Protein AF-A0A448ZZD0-F1 (afdb_monomer_lite)

Foldseek 3Di:
DPPPPLVVVLVVLVVLLVVLVVLLVVLVVLLVVLVVVCVVCVVPVDDVVSVVVSVVSNVVSVVSNVVSVVSNVVSVVSNVVSVVVVVVVVVD

Radius of gyration: 20.5 Å; chains: 1; bounding box: 50×20×58 Å

Structure (mmCIF, N/CA/C/O backbone):
data_AF-A0A448ZZD0-F1
#
_entry.id   AF-A0A448ZZD0-F1
#
loop_
_atom_site.group_PDB
_atom_site.id
_atom_site.type_symbol
_atom_site.label_atom_id
_atom_site.label_alt_id
_atom_site.label_comp_id
_atom_site.label_asym_id
_atom_site.label_entity_id
_atom_site.label_seq_id
_atom_site.pdbx_PDB_ins_code
_atom_site.Cartn_x
_atom_site.Cartn_y
_atom_site.Cartn_z
_atom_site.occupancy
_atom_site.B_iso_or_equiv
_atom_site.auth_seq_id
_atom_site.auth_comp_id
_atom_site.auth_asym_id
_atom_site.auth_atom_id
_atom_site.pdbx_PDB_model_num
ATOM 1 N N . MET A 1 1 ? 28.188 14.326 -21.568 1.00 43.81 1 MET A N 1
ATOM 2 C CA . MET A 1 1 ? 26.896 13.905 -20.973 1.00 43.81 1 MET A CA 1
ATOM 3 C C . MET A 1 1 ? 27.105 12.620 -20.176 1.00 43.81 1 MET A C 1
ATOM 5 O O . MET A 1 1 ? 27.574 11.639 -20.740 1.00 43.81 1 MET A O 1
ATOM 9 N N . LYS A 1 2 ? 26.850 12.633 -18.861 1.00 45.53 2 LYS A N 1
ATOM 10 C CA . LYS A 1 2 ? 27.068 11.482 -17.961 1.00 45.53 2 LYS A CA 1
ATOM 11 C C . LYS A 1 2 ? 26.130 10.341 -18.387 1.00 45.53 2 LYS A C 1
ATOM 13 O O . LYS A 1 2 ? 24.927 10.569 -18.483 1.00 45.53 2 LYS A O 1
ATOM 18 N N . LYS A 1 3 ? 26.652 9.140 -18.676 1.00 52.81 3 LYS A N 1
ATOM 19 C CA . LYS A 1 3 ? 25.818 7.969 -19.011 1.00 52.81 3 LYS A CA 1
ATOM 20 C C . LYS A 1 3 ? 24.876 7.695 -17.833 1.00 52.81 3 LYS A C 1
ATOM 22 O O . LYS A 1 3 ? 25.313 7.288 -16.761 1.00 52.81 3 LYS A O 1
ATOM 27 N N . LEU A 1 4 ? 23.591 7.977 -18.018 1.00 59.91 4 LEU A N 1
ATOM 28 C CA . LEU A 1 4 ? 22.548 7.675 -17.045 1.00 59.91 4 LEU A CA 1
ATOM 29 C C . LEU A 1 4 ? 22.417 6.150 -16.944 1.00 59.91 4 LEU A C 1
ATOM 31 O O . LEU A 1 4 ? 22.030 5.491 -17.908 1.00 59.91 4 LEU A O 1
ATOM 35 N N . ASN A 1 5 ? 22.742 5.586 -15.779 1.00 69.44 5 ASN A N 1
ATOM 36 C CA . ASN A 1 5 ? 22.562 4.160 -15.502 1.00 69.44 5 ASN A CA 1
ATOM 37 C C . ASN A 1 5 ? 21.069 3.845 -15.312 1.00 69.44 5 ASN A C 1
ATOM 39 O O . ASN A 1 5 ? 20.580 3.701 -14.192 1.00 69.44 5 ASN A O 1
ATOM 43 N N . LEU A 1 6 ? 20.340 3.741 -16.427 1.00 75.88 6 LEU A N 1
ATOM 44 C CA . LEU A 1 6 ? 18.904 3.440 -16.465 1.00 75.88 6 LEU A CA 1
ATOM 45 C C . LEU A 1 6 ? 18.569 2.127 -15.740 1.00 75.88 6 LEU A C 1
ATOM 47 O O . LEU A 1 6 ? 17.581 2.072 -15.017 1.00 75.88 6 LEU A O 1
ATOM 51 N N . LYS A 1 7 ? 19.439 1.112 -15.837 1.00 77.38 7 LYS A N 1
ATOM 52 C CA . LYS A 1 7 ? 19.256 -0.194 -15.177 1.00 77.38 7 LYS A CA 1
ATOM 53 C C . LYS A 1 7 ? 19.101 -0.080 -13.656 1.00 77.38 7 LYS A C 1
ATOM 55 O O . LYS A 1 7 ? 18.183 -0.659 -13.089 1.00 77.38 7 LYS A O 1
ATOM 60 N N . SER A 1 8 ? 19.956 0.711 -13.004 1.00 80.88 8 SER A N 1
ATOM 61 C CA . SER A 1 8 ? 19.906 0.904 -11.546 1.00 80.88 8 SER A CA 1
ATOM 62 C C . SER A 1 8 ? 18.627 1.628 -11.111 1.00 80.88 8 SER A C 1
ATOM 64 O O . SER A 1 8 ? 18.012 1.249 -10.118 1.00 80.88 8 SER A O 1
ATOM 66 N N . LYS A 1 9 ? 18.166 2.611 -11.896 1.00 83.88 9 LYS A N 1
ATOM 67 C CA . LYS A 1 9 ? 16.910 3.323 -11.621 1.00 83.88 9 LYS A CA 1
ATOM 68 C C . LYS A 1 9 ? 15.685 2.417 -11.753 1.00 83.88 9 LYS A C 1
ATOM 70 O O . LYS A 1 9 ? 14.790 2.511 -10.923 1.00 83.88 9 LYS A O 1
ATOM 75 N N . ILE A 1 10 ? 15.658 1.535 -12.752 1.00 88.69 10 ILE A N 1
ATOM 76 C CA . ILE A 1 10 ? 14.561 0.572 -12.939 1.00 88.69 10 ILE A CA 1
ATOM 77 C C . ILE A 1 10 ? 14.478 -0.382 -11.743 1.00 88.69 10 ILE A C 1
ATOM 79 O O . ILE A 1 10 ? 13.391 -0.602 -11.224 1.00 88.69 10 ILE A O 1
ATOM 83 N N . ILE A 1 11 ? 15.617 -0.886 -11.256 1.00 89.38 11 ILE A N 1
ATOM 84 C CA . ILE A 1 11 ? 15.666 -1.771 -10.081 1.00 89.38 11 ILE A CA 1
ATOM 85 C C . ILE A 1 11 ? 15.079 -1.085 -8.841 1.00 89.38 11 ILE A C 1
ATOM 87 O O . ILE A 1 11 ? 14.271 -1.691 -8.143 1.00 89.38 11 ILE A O 1
ATOM 91 N N . ILE A 1 12 ? 15.414 0.188 -8.597 1.00 91.75 12 ILE A N 1
ATOM 92 C CA . ILE A 1 12 ? 14.830 0.964 -7.488 1.00 91.75 12 ILE A CA 1
ATOM 93 C C . ILE A 1 12 ? 13.301 1.030 -7.615 1.00 91.75 12 ILE A C 1
ATOM 95 O O . ILE A 1 12 ? 12.597 0.813 -6.632 1.00 91.75 12 ILE A O 1
ATOM 99 N N . TRP A 1 13 ? 12.782 1.273 -8.821 1.00 93.25 13 TRP A N 1
ATOM 100 C CA . TRP A 1 13 ? 11.338 1.297 -9.065 1.00 93.25 13 TRP A CA 1
ATOM 101 C C . TRP A 1 13 ? 10.666 -0.062 -8.856 1.00 93.25 13 TRP A C 1
ATOM 103 O O . TRP A 1 13 ? 9.565 -0.098 -8.318 1.00 93.25 13 TRP A O 1
ATOM 113 N N . VAL A 1 14 ? 11.322 -1.173 -9.206 1.00 93.31 14 VAL A N 1
ATOM 114 C CA . VAL A 1 14 ? 10.811 -2.528 -8.925 1.00 93.31 14 VAL A CA 1
ATOM 115 C C . VAL A 1 14 ? 10.683 -2.763 -7.417 1.00 93.31 14 VAL A C 1
ATOM 117 O O . VAL A 1 14 ? 9.640 -3.230 -6.961 1.00 93.31 14 VAL A O 1
ATOM 120 N N . PHE A 1 15 ? 11.700 -2.394 -6.631 1.00 95.19 15 PHE A N 1
ATOM 121 C CA . PHE A 1 15 ? 11.631 -2.492 -5.169 1.00 95.19 15 PHE A CA 1
ATOM 122 C C . PHE A 1 15 ? 10.531 -1.605 -4.581 1.00 95.19 15 PHE A C 1
ATOM 124 O O . PHE A 1 15 ? 9.799 -2.045 -3.696 1.00 95.19 15 PHE A O 1
ATOM 131 N N . LEU A 1 16 ? 10.373 -0.383 -5.095 1.00 94.94 16 LEU A N 1
ATOM 132 C CA . LEU A 1 16 ? 9.313 0.528 -4.664 1.00 94.94 16 LEU A CA 1
ATOM 133 C C . LEU A 1 16 ? 7.915 -0.049 -4.947 1.00 94.94 16 LEU A C 1
ATOM 135 O O . LEU A 1 16 ? 7.012 0.088 -4.127 1.00 94.94 16 LEU A O 1
ATOM 139 N N . LEU A 1 17 ? 7.749 -0.730 -6.083 1.00 95.19 17 LEU A N 1
ATOM 140 C CA . LEU A 1 17 ? 6.499 -1.376 -6.487 1.00 95.19 17 LEU A CA 1
ATOM 141 C C . LEU A 1 17 ? 6.167 -2.566 -5.573 1.00 95.19 17 LEU A C 1
ATOM 143 O O . LEU A 1 17 ? 5.039 -2.679 -5.096 1.00 95.19 17 LEU A O 1
ATOM 147 N N . LEU A 1 18 ? 7.160 -3.403 -5.255 1.00 95.94 18 LEU A N 1
ATOM 148 C CA . LEU A 1 18 ? 7.011 -4.487 -4.275 1.00 95.94 18 LEU A CA 1
ATOM 149 C C . LEU A 1 18 ? 6.615 -3.958 -2.890 1.00 95.94 18 LEU A C 1
ATOM 151 O O . LEU A 1 18 ? 5.738 -4.524 -2.240 1.00 95.94 18 LEU A O 1
ATOM 155 N N . LEU A 1 19 ? 7.223 -2.854 -2.455 1.00 95.94 19 LEU A N 1
ATOM 156 C CA . LEU A 1 19 ? 6.919 -2.226 -1.171 1.00 95.94 19 LEU A CA 1
ATOM 157 C C . LEU A 1 19 ? 5.517 -1.588 -1.151 1.00 95.94 19 LEU A C 1
ATOM 159 O O . LEU A 1 19 ? 4.812 -1.668 -0.149 1.00 95.94 19 LEU A O 1
ATOM 163 N N . ALA A 1 20 ? 5.063 -1.010 -2.265 1.00 95.62 20 ALA A N 1
ATOM 164 C CA . ALA A 1 20 ? 3.697 -0.501 -2.393 1.00 95.62 20 ALA A CA 1
ATOM 165 C C . ALA A 1 20 ? 2.643 -1.624 -2.336 1.00 95.62 20 ALA A C 1
ATOM 167 O O . ALA A 1 20 ? 1.585 -1.453 -1.724 1.00 95.62 20 ALA A O 1
ATOM 168 N N . LEU A 1 21 ? 2.943 -2.790 -2.923 1.00 95.88 21 LEU A N 1
ATOM 169 C CA . LEU A 1 21 ? 2.088 -3.979 -2.845 1.00 95.88 21 LEU A CA 1
ATOM 170 C C . LEU A 1 21 ? 1.998 -4.536 -1.419 1.00 95.88 21 LEU A C 1
ATOM 172 O O . LEU A 1 21 ? 0.903 -4.867 -0.967 1.00 95.88 21 LEU A O 1
ATOM 176 N N . SER A 1 22 ? 3.111 -4.609 -0.684 1.00 96.12 22 SER A N 1
ATOM 177 C CA . SER A 1 22 ? 3.074 -5.061 0.712 1.00 96.12 22 SER A CA 1
ATOM 178 C C . SER A 1 22 ? 2.300 -4.087 1.608 1.00 96.12 22 SER A C 1
ATOM 180 O O . SER A 1 22 ? 1.487 -4.522 2.423 1.00 96.12 22 SER A O 1
ATOM 182 N N . LEU A 1 23 ? 2.461 -2.774 1.399 1.00 95.31 23 LEU A N 1
ATOM 183 C CA . LEU A 1 23 ? 1.676 -1.736 2.078 1.00 95.31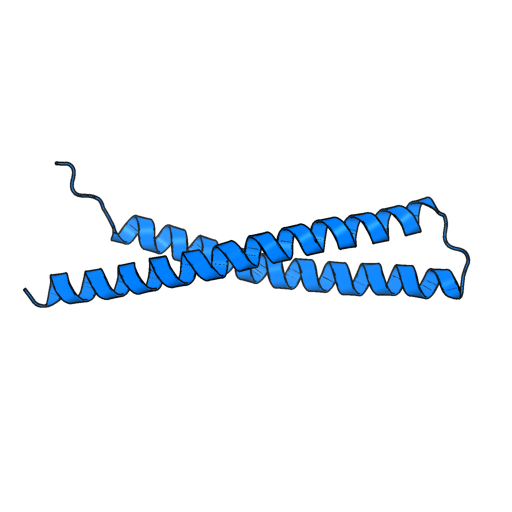 23 LEU A CA 1
ATOM 184 C C . LEU A 1 23 ? 0.169 -1.881 1.841 1.00 95.31 23 LEU A C 1
ATOM 186 O O . LEU A 1 23 ? -0.601 -1.718 2.787 1.00 95.31 23 LEU A O 1
ATOM 190 N N . LEU A 1 24 ? -0.260 -2.215 0.618 1.00 95.56 24 LEU A N 1
ATOM 191 C CA . LEU A 1 24 ? -1.676 -2.465 0.322 1.00 95.56 24 LEU A CA 1
ATOM 192 C C . LEU A 1 24 ? -2.247 -3.599 1.179 1.00 95.56 24 LEU A C 1
ATOM 194 O O . LEU A 1 24 ? -3.335 -3.456 1.739 1.00 95.56 24 LEU A O 1
ATOM 198 N N . ILE A 1 25 ? -1.506 -4.702 1.311 1.00 96.06 25 ILE A N 1
ATOM 199 C CA . ILE A 1 25 ? -1.923 -5.861 2.111 1.00 96.06 25 ILE A CA 1
ATOM 200 C C . ILE A 1 25 ? -2.043 -5.468 3.586 1.00 96.06 25 ILE A C 1
ATOM 202 O O . ILE A 1 25 ? -3.065 -5.734 4.217 1.00 96.06 25 ILE A O 1
ATOM 206 N N . VAL A 1 26 ? -1.032 -4.783 4.129 1.00 96.31 26 VAL A N 1
ATOM 207 C CA . VAL A 1 26 ? -1.035 -4.336 5.530 1.00 96.31 26 VAL A CA 1
ATOM 208 C C . VAL A 1 26 ? -2.202 -3.384 5.805 1.00 96.31 26 VAL A C 1
ATOM 210 O O . VAL A 1 26 ? -2.937 -3.585 6.771 1.00 96.31 26 VAL A O 1
ATOM 213 N N . CYS A 1 27 ? -2.437 -2.396 4.938 1.00 95.94 27 CYS A N 1
ATOM 214 C CA . CYS A 1 27 ? -3.556 -1.462 5.091 1.00 95.94 27 CYS A CA 1
ATOM 215 C C . CYS A 1 27 ? -4.913 -2.174 5.017 1.00 95.94 27 CYS A C 1
ATOM 217 O O . CYS A 1 27 ? -5.831 -1.825 5.757 1.00 95.94 27 CYS A O 1
ATOM 219 N N . SER A 1 28 ? -5.045 -3.196 4.167 1.00 95.06 28 SER A N 1
ATOM 220 C CA . SER A 1 28 ? -6.263 -4.008 4.085 1.00 95.06 28 SER A CA 1
ATOM 221 C C . SER A 1 28 ? -6.551 -4.745 5.399 1.00 95.06 28 SER A C 1
ATOM 223 O O . SER A 1 28 ? -7.684 -4.706 5.886 1.00 95.06 28 SER A O 1
ATOM 225 N N . ILE A 1 29 ? -5.524 -5.340 6.018 1.00 96.62 29 ILE A N 1
ATOM 226 C CA . ILE A 1 29 ? -5.644 -6.012 7.321 1.00 96.62 29 ILE A CA 1
ATOM 227 C C . ILE A 1 29 ? -6.056 -5.014 8.409 1.00 96.62 29 ILE A C 1
ATOM 229 O O . ILE A 1 29 ? -6.982 -5.293 9.172 1.00 96.62 29 ILE A O 1
ATOM 233 N N . ILE A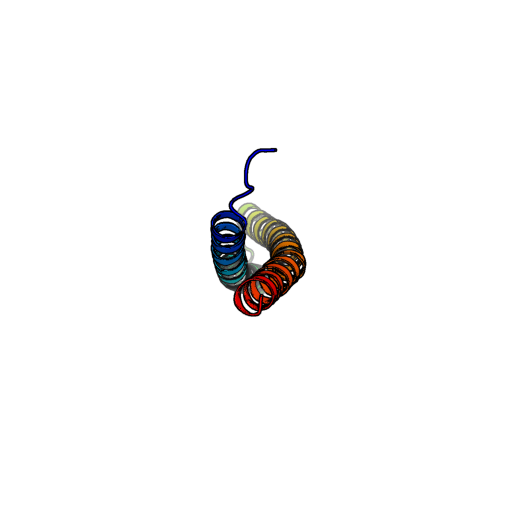 1 30 ? -5.413 -3.841 8.458 1.00 95.75 30 ILE A N 1
ATOM 234 C CA . ILE A 1 30 ? -5.742 -2.790 9.433 1.00 95.75 30 ILE A CA 1
ATOM 235 C C . ILE A 1 30 ? -7.207 -2.376 9.284 1.00 95.75 30 ILE A C 1
ATOM 237 O O . ILE A 1 30 ? -7.950 -2.427 10.258 1.00 95.75 30 ILE A O 1
ATOM 241 N N . ILE A 1 31 ? -7.662 -2.063 8.067 1.00 95.94 31 ILE A N 1
ATOM 242 C CA . ILE A 1 31 ? -9.057 -1.665 7.825 1.00 95.94 31 ILE A CA 1
ATOM 243 C C . ILE A 1 31 ? -10.030 -2.752 8.281 1.00 95.94 31 ILE A C 1
ATOM 245 O O . ILE A 1 31 ? -11.016 -2.433 8.945 1.00 95.94 31 ILE A O 1
ATOM 249 N N . SER A 1 32 ? -9.761 -4.020 7.964 1.00 95.81 32 SER A N 1
ATOM 250 C CA . SER A 1 32 ? -10.615 -5.136 8.384 1.00 95.81 32 SER A CA 1
ATOM 251 C C . SER A 1 32 ? -10.731 -5.217 9.911 1.00 95.81 32 SER A C 1
ATOM 253 O O . SER A 1 32 ? -11.834 -5.323 10.454 1.00 95.81 32 SER A O 1
ATOM 255 N N . ASN A 1 33 ? -9.605 -5.097 10.617 1.00 94.38 33 ASN A N 1
ATOM 256 C CA . ASN A 1 33 ? -9.568 -5.154 12.076 1.00 94.38 33 ASN A CA 1
ATOM 257 C C . ASN A 1 33 ? -10.260 -3.942 12.716 1.00 94.38 33 ASN A C 1
ATOM 259 O O . ASN A 1 33 ? -11.105 -4.100 13.599 1.00 94.38 33 ASN A O 1
ATOM 263 N N . SER A 1 34 ? -9.974 -2.728 12.247 1.00 93.50 34 SER A N 1
ATOM 264 C CA . SER A 1 34 ? -10.592 -1.511 12.776 1.00 93.50 34 SER A CA 1
ATOM 265 C C . SER A 1 34 ? -12.103 -1.478 12.483 1.00 93.50 34 SER A C 1
ATOM 267 O O . SER A 1 34 ? -12.888 -1.047 13.329 1.00 93.50 34 SER A O 1
ATOM 269 N N . GLN A 1 35 ? -12.555 -2.002 11.336 1.00 93.94 35 GLN A N 1
ATOM 270 C CA . GLN A 1 35 ? -13.984 -2.173 11.046 1.00 93.94 35 GLN A CA 1
ATOM 271 C C . GLN A 1 35 ? -14.656 -3.176 11.986 1.00 93.94 35 GLN A C 1
ATOM 273 O O . GLN A 1 35 ? -15.799 -2.954 12.389 1.00 93.94 35 GLN A O 1
ATOM 278 N N . TYR A 1 36 ? -13.971 -4.261 12.352 1.00 92.75 36 TYR A N 1
ATOM 279 C CA . TYR A 1 36 ? -14.477 -5.210 13.341 1.00 92.75 36 TYR A CA 1
ATOM 280 C C . TYR A 1 36 ? -14.689 -4.540 14.706 1.00 92.75 36 TYR A C 1
ATOM 282 O O . TYR A 1 36 ? -15.767 -4.665 15.285 1.00 92.75 36 TYR A O 1
ATOM 290 N N . ILE A 1 37 ? -13.722 -3.741 15.171 1.00 90.25 37 ILE A N 1
ATOM 291 C CA . ILE A 1 37 ? -13.831 -2.976 16.427 1.00 90.25 37 ILE A CA 1
ATOM 292 C C . ILE A 1 37 ? -15.018 -2.002 16.379 1.00 90.25 37 ILE A C 1
ATOM 294 O O . ILE A 1 37 ? -15.813 -1.938 17.317 1.00 90.25 37 ILE A O 1
ATOM 298 N N . ILE A 1 38 ? -15.190 -1.280 15.267 1.00 90.50 38 ILE A N 1
ATOM 299 C CA . ILE A 1 38 ? -16.321 -0.356 15.080 1.00 90.50 38 ILE A CA 1
ATOM 300 C C . ILE A 1 38 ? -17.660 -1.098 15.119 1.00 90.50 38 ILE A C 1
ATOM 302 O O . ILE A 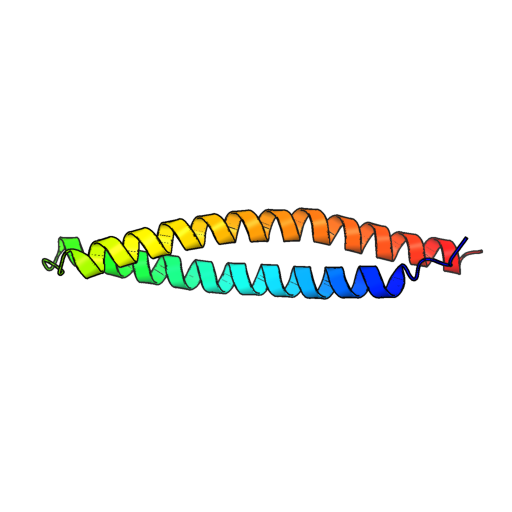1 38 ? -18.608 -0.603 15.725 1.00 90.50 38 ILE A O 1
ATOM 306 N N . LYS A 1 39 ? -17.751 -2.286 14.507 1.00 90.94 39 LYS A N 1
ATOM 307 C CA . LYS A 1 39 ? -18.960 -3.121 14.571 1.00 90.94 39 LYS A CA 1
ATOM 308 C C . LYS A 1 39 ? -19.239 -3.600 15.993 1.00 90.94 39 LYS A C 1
ATOM 310 O O . LYS A 1 39 ? -20.399 -3.609 16.395 1.00 90.94 39 LYS A O 1
ATOM 315 N N . LEU A 1 40 ? -18.202 -3.953 16.754 1.00 90.94 40 LEU A N 1
ATOM 316 C CA . LEU A 1 40 ? -18.337 -4.393 18.143 1.00 90.94 40 LEU A CA 1
ATOM 317 C C . LEU A 1 40 ? -18.930 -3.300 19.044 1.00 90.94 40 LEU A C 1
ATOM 319 O O . LEU A 1 40 ? -19.713 -3.613 19.939 1.00 90.94 40 LEU A O 1
ATOM 323 N N . ASN A 1 41 ? -18.627 -2.027 18.759 1.00 88.75 41 ASN A N 1
ATOM 324 C CA . ASN A 1 41 ? -19.174 -0.883 19.495 1.00 88.75 41 ASN A CA 1
ATOM 325 C C . ASN A 1 41 ? -20.714 -0.817 19.482 1.00 88.75 41 ASN A C 1
ATOM 327 O O . ASN A 1 41 ? -21.318 -0.194 20.351 1.00 88.75 41 ASN A O 1
ATOM 331 N N . ASN A 1 42 ? -21.359 -1.438 18.488 1.00 85.31 42 ASN A N 1
ATOM 332 C CA . ASN A 1 42 ? -22.820 -1.496 18.406 1.00 85.31 42 ASN A CA 1
ATOM 333 C C . ASN A 1 42 ? -23.431 -2.500 19.396 1.00 85.31 42 ASN A C 1
ATOM 335 O O . ASN A 1 42 ? -24.615 -2.404 19.700 1.00 85.31 42 ASN A O 1
ATOM 339 N N . TYR A 1 43 ? -22.639 -3.459 19.883 1.00 89.56 43 TYR A N 1
ATOM 340 C CA . TYR A 1 43 ? -23.083 -4.515 20.797 1.00 89.56 43 TYR A CA 1
ATOM 341 C C . TYR A 1 43 ? -22.606 -4.276 22.229 1.00 89.56 43 TYR A C 1
ATOM 343 O O . TYR A 1 43 ? -23.296 -4.626 23.182 1.00 89.56 43 TYR A O 1
ATOM 351 N N . VAL A 1 44 ? -21.435 -3.661 22.387 1.00 86.88 44 VAL A N 1
ATOM 352 C CA . VAL A 1 44 ? -20.844 -3.318 23.680 1.00 86.88 44 VAL A CA 1
ATOM 353 C C . VAL A 1 44 ? -20.376 -1.874 23.597 1.00 86.88 44 VAL A C 1
ATOM 355 O O . VAL A 1 44 ? -19.649 -1.531 22.670 1.00 86.88 44 VAL A O 1
ATOM 358 N N . LYS A 1 45 ? -20.774 -1.022 24.552 1.00 84.69 45 LYS A N 1
ATOM 359 C CA . LYS A 1 45 ? -20.275 0.361 24.622 1.00 84.69 45 LYS A CA 1
ATOM 360 C C . LYS A 1 45 ? -18.766 0.328 24.861 1.00 84.69 45 LYS A C 1
ATOM 362 O O . LYS A 1 45 ? -18.326 0.111 25.988 1.00 84.69 45 LYS A O 1
ATOM 367 N N . LEU A 1 46 ? -17.990 0.521 23.798 1.00 83.25 46 LEU A N 1
ATOM 368 C CA . LEU A 1 46 ? -16.547 0.662 23.892 1.00 83.25 46 LEU A CA 1
ATOM 369 C C . LEU A 1 46 ? -16.210 2.069 24.371 1.00 83.25 46 LEU A C 1
ATOM 371 O O . LEU A 1 46 ? -16.963 3.028 24.176 1.00 83.25 46 LEU A O 1
ATOM 375 N N . GLU A 1 47 ? -15.042 2.192 24.986 1.00 88.12 47 GLU A N 1
ATOM 376 C CA . GLU A 1 47 ? -14.521 3.488 25.382 1.00 88.12 47 GLU A CA 1
ATOM 377 C C . GLU A 1 47 ? -14.352 4.389 24.139 1.00 88.12 47 GLU A C 1
ATOM 379 O O . GLU A 1 47 ? -13.817 3.939 23.115 1.00 88.12 47 GLU A O 1
ATOM 384 N N . PRO A 1 48 ? -14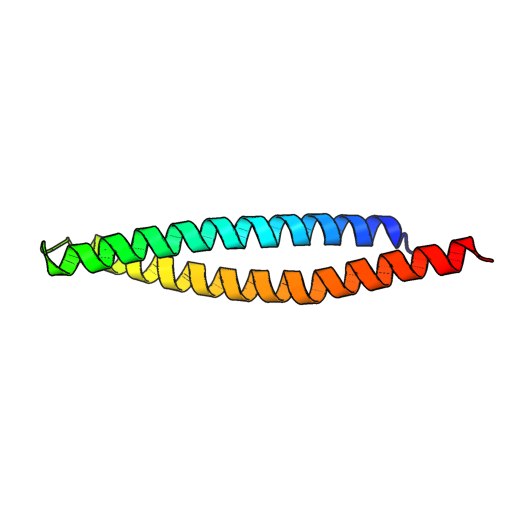.792 5.662 24.184 1.00 85.81 48 PRO A N 1
ATOM 385 C CA . PRO A 1 48 ? -14.767 6.554 23.023 1.00 85.81 48 PRO A CA 1
ATOM 386 C C . PRO A 1 48 ? -13.360 6.739 22.437 1.00 85.81 48 PRO A C 1
ATOM 388 O O . PRO A 1 48 ? -13.212 6.936 21.231 1.00 85.81 48 PRO A O 1
ATOM 391 N N . THR A 1 49 ? -12.319 6.609 23.260 1.00 90.62 49 THR A N 1
ATOM 392 C CA . THR A 1 49 ? -10.913 6.649 22.841 1.00 90.62 49 THR A CA 1
ATOM 393 C C . THR A 1 49 ? -10.575 5.539 21.838 1.00 90.62 49 THR A C 1
ATOM 395 O O . THR A 1 49 ? -9.913 5.800 20.833 1.00 90.62 49 THR A O 1
ATOM 398 N N . ILE A 1 50 ? -11.067 4.317 22.056 1.00 88.62 50 ILE A N 1
ATOM 399 C CA . ILE A 1 50 ? -10.842 3.153 21.185 1.00 88.62 50 ILE A CA 1
ATOM 400 C C . ILE A 1 50 ? -11.580 3.337 19.856 1.00 88.62 50 ILE A C 1
ATOM 402 O O . ILE A 1 50 ? -11.023 3.097 18.785 1.00 88.62 50 ILE A O 1
ATOM 406 N N . PHE A 1 51 ? -12.817 3.827 19.917 1.00 87.88 51 PHE A N 1
ATOM 407 C CA . PHE A 1 51 ? -13.631 4.079 18.730 1.00 87.88 51 PHE A CA 1
ATOM 408 C C . PHE A 1 51 ? -13.022 5.153 17.818 1.00 87.88 51 PHE A C 1
ATOM 410 O O . PHE A 1 51 ? -12.972 4.986 16.597 1.00 87.88 51 PHE A O 1
ATOM 417 N N . VAL A 1 52 ? -12.521 6.245 18.404 1.00 91.94 52 VAL A N 1
ATOM 418 C CA . VAL A 1 52 ? -11.854 7.318 17.655 1.00 91.94 52 VAL A CA 1
ATOM 419 C C . VAL A 1 52 ? -10.549 6.820 17.030 1.00 91.94 52 VAL A C 1
ATOM 421 O O . VAL A 1 52 ? -10.307 7.099 15.855 1.00 91.94 52 VAL A O 1
ATOM 424 N N . LYS A 1 53 ? -9.747 6.030 17.759 1.00 92.81 53 LYS A N 1
ATOM 425 C CA . LYS A 1 53 ? -8.523 5.412 17.219 1.00 92.81 53 LYS A CA 1
ATOM 426 C C . LYS A 1 53 ? -8.818 4.513 16.019 1.00 92.81 53 LYS A C 1
ATOM 428 O O . LYS A 1 53 ? -8.208 4.701 14.973 1.00 92.81 53 LYS A O 1
ATOM 433 N N . ALA A 1 54 ? -9.809 3.626 16.121 1.00 91.44 54 ALA A N 1
ATOM 434 C CA . ALA A 1 54 ? -10.194 2.745 15.018 1.00 91.44 54 ALA A CA 1
ATOM 435 C C . ALA A 1 54 ? -10.629 3.532 13.766 1.00 91.44 54 ALA A C 1
ATOM 437 O O . ALA A 1 54 ? -10.258 3.187 12.645 1.00 91.44 54 ALA A O 1
ATOM 438 N N . LYS A 1 55 ? -11.375 4.633 13.935 1.00 92.50 55 LYS A N 1
ATOM 439 C CA . LYS A 1 55 ? -11.739 5.514 12.814 1.00 92.50 55 LYS A CA 1
ATOM 440 C C . LYS A 1 55 ? -10.532 6.223 12.197 1.00 92.50 55 LYS A C 1
ATOM 442 O O . LYS A 1 55 ? -10.459 6.328 10.973 1.00 92.50 55 LYS A O 1
ATOM 447 N N . ALA A 1 56 ? -9.598 6.696 13.020 1.00 94.44 56 ALA A N 1
ATOM 448 C CA . ALA A 1 56 ? -8.375 7.338 12.549 1.00 94.44 56 ALA A CA 1
ATOM 449 C C . ALA A 1 56 ? -7.482 6.359 11.767 1.00 94.44 56 ALA A C 1
ATOM 451 O O . ALA A 1 56 ? -6.992 6.703 10.693 1.00 94.44 56 ALA A O 1
ATOM 452 N N . GLU A 1 57 ? -7.334 5.124 12.251 1.00 94.44 57 GLU A N 1
ATOM 453 C CA . GLU A 1 57 ? -6.588 4.063 11.563 1.00 94.44 57 GLU A CA 1
ATOM 454 C C . GLU A 1 57 ? -7.175 3.736 10.188 1.00 94.44 57 GLU A C 1
ATOM 456 O O . GLU A 1 57 ? -6.424 3.597 9.221 1.00 94.44 57 GLU A O 1
ATOM 461 N N . ILE A 1 58 ? -8.506 3.679 10.065 1.00 95.25 58 ILE A N 1
ATOM 462 C CA . ILE A 1 58 ? -9.169 3.491 8.767 1.00 95.25 58 ILE A CA 1
ATOM 463 C C . ILE A 1 58 ? -8.855 4.655 7.827 1.00 95.25 58 ILE A C 1
ATOM 465 O O . ILE A 1 58 ? -8.475 4.421 6.681 1.00 95.25 58 ILE A O 1
ATOM 469 N N . ALA A 1 59 ? -8.988 5.899 8.293 1.00 95.19 59 ALA A N 1
ATOM 470 C CA . ALA A 1 59 ? -8.739 7.078 7.464 1.00 95.19 59 ALA A CA 1
ATOM 471 C C . ALA A 1 59 ? -7.289 7.126 6.948 1.00 95.19 59 ALA A C 1
ATOM 473 O O . ALA A 1 59 ? -7.063 7.340 5.756 1.00 95.19 59 ALA A O 1
ATOM 474 N N . LEU A 1 60 ? -6.313 6.859 7.823 1.00 95.81 60 LEU A N 1
ATOM 475 C CA . LEU A 1 60 ? -4.896 6.787 7.455 1.00 95.81 60 LEU A CA 1
ATOM 476 C C . LEU A 1 60 ? -4.617 5.639 6.478 1.00 95.81 60 LEU A C 1
ATOM 478 O O . LEU A 1 60 ? -3.919 5.835 5.483 1.00 95.81 60 LEU A O 1
ATOM 482 N N . SER A 1 61 ? -5.202 4.464 6.721 1.00 95.81 61 SER A N 1
ATOM 483 C CA . SER A 1 61 ? -5.035 3.295 5.852 1.00 95.81 61 SER A CA 1
ATOM 484 C C . SER A 1 61 ? -5.603 3.539 4.454 1.00 95.81 61 SER A C 1
ATOM 486 O O . SER A 1 61 ? -4.973 3.170 3.469 1.00 95.81 61 SER A O 1
ATOM 488 N N . ILE A 1 62 ? -6.753 4.213 4.336 1.00 95.25 62 ILE A N 1
ATOM 489 C CA . ILE A 1 62 ? -7.320 4.607 3.036 1.00 95.25 62 ILE A CA 1
ATOM 490 C C . ILE A 1 62 ? -6.370 5.562 2.303 1.00 95.25 62 ILE A C 1
ATOM 492 O O . ILE A 1 62 ? -6.097 5.358 1.121 1.00 95.25 62 ILE A O 1
ATOM 496 N N . GLY A 1 63 ? -5.822 6.566 2.995 1.00 95.19 63 GLY A N 1
ATOM 497 C CA . GLY A 1 63 ? -4.836 7.480 2.409 1.00 95.19 63 GLY A CA 1
ATOM 498 C C . GLY A 1 63 ? -3.601 6.749 1.868 1.00 95.19 63 GLY A C 1
ATOM 499 O O . GLY A 1 63 ? -3.180 6.991 0.735 1.00 95.19 63 GLY A O 1
ATOM 500 N N . LEU A 1 64 ? -3.067 5.794 2.636 1.00 95.19 64 LEU A N 1
ATOM 501 C CA . LEU A 1 64 ? -1.939 4.959 2.216 1.00 95.19 64 LEU A CA 1
ATOM 502 C C . LEU A 1 64 ? -2.287 4.029 1.048 1.00 95.19 64 LEU A C 1
ATOM 504 O O . LEU A 1 64 ? -1.458 3.852 0.160 1.00 95.19 64 LEU A O 1
ATOM 508 N N . ILE A 1 65 ? -3.508 3.488 0.990 1.00 96.62 65 ILE A N 1
ATOM 509 C CA . ILE A 1 65 ? -3.980 2.688 -0.151 1.00 96.62 65 ILE A CA 1
ATOM 510 C C . ILE A 1 65 ? -3.949 3.516 -1.436 1.00 96.62 65 ILE A C 1
ATOM 512 O O . ILE A 1 65 ? -3.385 3.067 -2.433 1.00 96.62 65 ILE A O 1
ATOM 516 N N . PHE A 1 66 ? -4.503 4.733 -1.418 1.00 96.56 66 PHE A N 1
ATOM 517 C CA . PHE A 1 66 ? -4.471 5.621 -2.583 1.00 96.56 66 PHE A CA 1
ATOM 518 C C . PHE A 1 66 ? -3.038 5.926 -3.023 1.00 96.56 66 PHE A C 1
ATOM 520 O O . PHE A 1 66 ? -2.722 5.842 -4.211 1.00 96.56 66 PHE A O 1
ATOM 527 N N . PHE A 1 67 ? -2.154 6.225 -2.071 1.00 94.88 67 PHE A N 1
ATOM 528 C CA . PHE A 1 67 ? -0.746 6.474 -2.358 1.00 94.88 67 PHE A CA 1
ATOM 529 C C . PHE A 1 67 ? -0.050 5.253 -2.983 1.00 94.88 67 PHE A C 1
ATOM 531 O O . PHE A 1 67 ? 0.621 5.380 -4.011 1.00 94.88 67 PHE A O 1
ATOM 538 N N . SER A 1 68 ? -0.268 4.058 -2.431 1.00 96.25 68 SER A N 1
ATOM 539 C CA . SER A 1 68 ? 0.258 2.812 -2.992 1.00 96.25 68 SER A CA 1
ATOM 540 C C . SER A 1 68 ? -0.262 2.542 -4.403 1.00 96.25 68 SER A C 1
ATOM 542 O O . SER A 1 68 ? 0.514 2.132 -5.263 1.00 96.25 68 SER A O 1
ATOM 544 N N . LEU A 1 69 ? -1.541 2.811 -4.683 1.00 96.25 69 LEU A N 1
ATOM 545 C 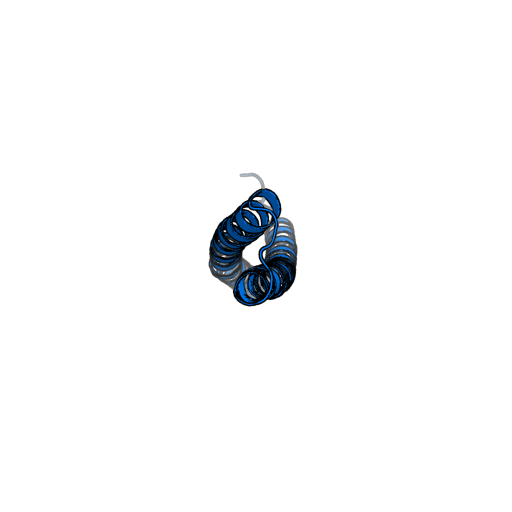CA . LEU A 1 69 ? -2.117 2.645 -6.023 1.00 96.25 69 LEU A CA 1
ATOM 546 C C . LEU A 1 69 ? -1.455 3.569 -7.053 1.00 96.25 69 LEU A C 1
ATOM 548 O O . LEU A 1 69 ? -1.146 3.124 -8.160 1.00 96.25 69 LEU A O 1
ATOM 552 N N . ILE A 1 70 ? -1.174 4.823 -6.686 1.00 96.31 70 ILE A N 1
ATOM 553 C CA . ILE A 1 70 ? -0.448 5.766 -7.550 1.00 96.31 70 ILE A CA 1
ATOM 554 C C . ILE A 1 70 ? 0.962 5.243 -7.847 1.00 96.31 70 ILE A C 1
ATOM 556 O O . ILE A 1 70 ? 1.380 5.226 -9.007 1.00 96.31 70 ILE A O 1
ATOM 560 N N . ILE A 1 71 ? 1.683 4.765 -6.824 1.00 95.50 71 ILE A N 1
ATOM 561 C CA . ILE A 1 71 ? 3.026 4.192 -6.998 1.00 95.50 71 ILE A CA 1
ATOM 562 C C . ILE A 1 71 ? 2.987 2.953 -7.889 1.00 95.50 71 ILE A C 1
ATOM 564 O O . ILE A 1 71 ? 3.858 2.800 -8.739 1.00 95.50 71 ILE A O 1
ATOM 568 N N . ILE A 1 72 ? 1.993 2.081 -7.738 1.00 95.88 72 ILE A N 1
ATOM 569 C CA . ILE A 1 72 ? 1.855 0.885 -8.576 1.00 95.88 72 ILE A CA 1
ATOM 570 C C . ILE A 1 72 ? 1.577 1.279 -10.030 1.00 95.88 72 ILE A C 1
ATOM 572 O O . ILE A 1 72 ? 2.225 0.754 -10.938 1.00 95.88 72 ILE A O 1
ATOM 576 N N . GLY A 1 73 ? 0.676 2.236 -10.269 1.00 95.38 73 GLY A N 1
ATOM 577 C CA . GLY A 1 73 ? 0.366 2.729 -11.612 1.00 95.38 73 GLY A CA 1
ATOM 578 C C . GLY A 1 73 ? 1.578 3.365 -12.297 1.00 95.38 73 GLY A C 1
ATOM 579 O O . G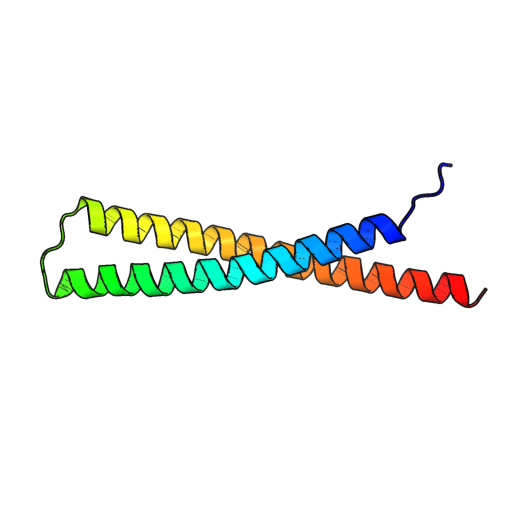LY A 1 73 ? 1.970 2.955 -13.388 1.00 95.38 73 GLY A O 1
ATOM 580 N N . MET A 1 74 ? 2.233 4.323 -11.637 1.00 94.94 74 MET A N 1
ATOM 581 C CA . MET A 1 74 ? 3.428 4.977 -12.184 1.00 94.94 74 MET A CA 1
ATOM 582 C C . MET A 1 74 ? 4.620 4.020 -12.283 1.00 94.94 74 MET A C 1
ATOM 584 O O . MET A 1 74 ? 5.317 3.984 -13.296 1.00 94.94 74 MET A O 1
ATOM 588 N N . GLY A 1 75 ? 4.855 3.232 -11.237 1.00 93.69 75 GLY A N 1
ATOM 589 C CA . GLY A 1 75 ? 5.974 2.306 -11.140 1.00 93.69 75 GLY A CA 1
ATOM 590 C C . GLY A 1 75 ? 5.902 1.208 -12.192 1.00 93.69 75 GLY A C 1
ATOM 591 O O . GLY A 1 75 ? 6.907 0.938 -12.844 1.00 93.69 75 GLY A O 1
ATOM 592 N N . SER A 1 76 ? 4.723 0.625 -12.428 1.00 94.44 76 SER A N 1
ATOM 593 C CA . SER A 1 76 ? 4.545 -0.395 -13.472 1.00 94.44 76 SER A CA 1
ATOM 594 C C . SER A 1 76 ? 4.850 0.157 -14.865 1.00 94.44 76 SER A C 1
ATOM 596 O O . SER A 1 76 ? 5.584 -0.482 -15.622 1.00 94.44 76 SER A O 1
ATOM 598 N N . TYR A 1 77 ? 4.393 1.375 -15.177 1.00 93.44 77 TYR A N 1
ATOM 599 C CA . TYR A 1 77 ? 4.713 2.047 -16.437 1.00 93.44 77 TYR A CA 1
ATOM 600 C C . TYR A 1 77 ? 6.220 2.296 -16.598 1.00 93.44 77 TYR A C 1
ATOM 602 O O . TYR A 1 77 ? 6.794 1.979 -17.642 1.00 93.44 77 TYR A O 1
ATOM 610 N N . ILE A 1 78 ? 6.882 2.820 -15.561 1.00 91.38 78 ILE A N 1
ATOM 611 C CA . ILE A 1 78 ? 8.324 3.107 -15.590 1.00 91.38 78 ILE A CA 1
ATOM 612 C C . ILE A 1 78 ? 9.135 1.819 -15.753 1.00 91.38 78 ILE A C 1
ATOM 614 O O . ILE A 1 78 ? 10.070 1.777 -16.556 1.00 91.38 78 ILE A O 1
ATOM 618 N N . VAL A 1 79 ? 8.777 0.760 -15.023 1.00 91.44 79 VAL A N 1
ATOM 619 C CA . VAL A 1 79 ? 9.436 -0.547 -15.122 1.00 91.44 79 VAL A CA 1
ATOM 620 C C . VAL A 1 79 ? 9.244 -1.136 -16.520 1.00 91.44 79 VAL A C 1
ATOM 622 O O . VAL A 1 79 ? 10.226 -1.552 -17.135 1.00 91.44 79 VAL A O 1
ATOM 625 N N . TYR A 1 80 ? 8.028 -1.096 -17.071 1.00 90.38 80 TYR A N 1
ATOM 626 C CA . TYR A 1 80 ? 7.740 -1.567 -18.428 1.00 90.38 80 TYR A CA 1
ATOM 627 C C . TYR A 1 80 ? 8.536 -0.803 -19.496 1.00 90.38 80 TYR A C 1
ATOM 629 O O . TYR A 1 80 ? 9.238 -1.414 -20.306 1.00 90.38 80 TYR A O 1
ATOM 637 N N . ALA A 1 81 ? 8.483 0.533 -19.477 1.00 88.25 81 ALA A N 1
ATOM 638 C CA . ALA A 1 81 ? 9.230 1.374 -20.411 1.00 88.25 81 ALA A CA 1
ATOM 639 C C . ALA A 1 81 ? 10.746 1.144 -20.285 1.00 88.25 81 ALA A C 1
ATOM 641 O O . ALA A 1 81 ? 11.461 1.066 -21.288 1.00 88.25 81 ALA A O 1
ATOM 642 N N . GLY A 1 82 ? 11.228 0.968 -19.054 1.00 86.62 82 GLY A N 1
ATOM 643 C CA . GLY A 1 82 ? 12.612 0.642 -18.747 1.00 86.62 82 GLY A CA 1
ATOM 644 C C . GLY A 1 82 ? 13.066 -0.685 -19.357 1.00 86.62 82 GLY A C 1
ATOM 645 O O . GLY A 1 82 ? 14.081 -0.714 -20.056 1.00 86.62 82 GLY A O 1
ATOM 646 N N . ILE A 1 83 ? 12.301 -1.761 -19.154 1.00 85.12 83 ILE A N 1
ATOM 647 C CA . ILE A 1 83 ? 12.581 -3.088 -19.730 1.00 85.12 83 ILE A CA 1
ATOM 648 C C . ILE A 1 83 ? 12.557 -3.019 -21.261 1.00 85.12 83 ILE A C 1
ATOM 650 O O . ILE A 1 83 ? 13.489 -3.490 -21.914 1.00 85.12 83 ILE A O 1
ATOM 654 N N . LYS A 1 84 ? 11.551 -2.356 -21.847 1.00 82.25 84 LYS A N 1
ATOM 655 C CA . LYS A 1 84 ? 11.453 -2.184 -23.302 1.00 82.25 84 LYS A CA 1
ATOM 656 C C . LYS A 1 84 ? 12.674 -1.446 -23.873 1.00 82.25 84 LYS A C 1
ATOM 658 O O . LYS A 1 84 ? 13.210 -1.855 -24.900 1.00 82.25 84 LYS A O 1
ATOM 663 N N . SER A 1 85 ? 13.164 -0.407 -23.188 1.00 77.69 85 SER A N 1
ATOM 664 C CA . SER A 1 85 ? 14.364 0.341 -23.602 1.00 77.69 85 SER A CA 1
ATOM 665 C C . SER A 1 85 ? 15.654 -0.488 -23.568 1.00 77.69 85 SER A C 1
ATOM 667 O O . SER A 1 85 ? 16.575 -0.225 -24.343 1.00 77.69 85 SER A O 1
ATOM 669 N N . TRP A 1 86 ? 15.728 -1.503 -22.700 1.00 73.12 86 TRP A N 1
ATOM 670 C CA . TRP A 1 86 ? 16.868 -2.417 -22.648 1.00 73.12 86 TRP A CA 1
ATOM 671 C C . TRP A 1 86 ? 16.918 -3.269 -23.917 1.00 73.12 86 TRP A C 1
ATOM 673 O O . TRP A 1 86 ? 17.978 -3.369 -24.530 1.00 73.12 86 TRP A O 1
ATOM 683 N N . ASN A 1 87 ? 15.773 -3.804 -24.350 1.00 63.62 87 ASN A N 1
ATOM 684 C CA . ASN A 1 87 ? 15.705 -4.665 -25.529 1.00 63.62 87 ASN A CA 1
ATOM 685 C C . ASN A 1 87 ? 16.172 -3.947 -26.805 1.00 63.62 87 ASN A C 1
ATOM 687 O O . ASN A 1 87 ? 17.017 -4.483 -27.510 1.00 63.62 87 ASN A O 1
ATOM 691 N N . TYR A 1 88 ? 15.743 -2.700 -27.043 1.00 61.03 88 TYR A N 1
ATOM 692 C CA . TYR A 1 88 ? 16.185 -1.925 -28.218 1.00 61.03 88 TYR A CA 1
ATOM 693 C C . TYR A 1 88 ? 17.696 -1.661 -28.261 1.00 61.03 88 TYR A C 1
ATOM 695 O O . TYR A 1 88 ? 18.269 -1.546 -29.338 1.00 61.03 88 TYR A O 1
ATOM 703 N N . ARG A 1 89 ? 18.358 -1.571 -27.102 1.00 56.78 89 ARG A N 1
ATOM 704 C CA . ARG A 1 89 ? 19.817 -1.398 -27.014 1.00 56.78 89 ARG A CA 1
ATOM 705 C C . ARG A 1 89 ? 20.601 -2.696 -27.200 1.00 56.78 89 ARG A C 1
ATOM 707 O O . ARG A 1 89 ? 21.813 -2.621 -27.326 1.00 56.78 89 ARG A O 1
ATOM 714 N N . ALA A 1 90 ? 19.939 -3.848 -27.116 1.00 54.88 90 ALA A N 1
ATOM 715 C CA . ALA A 1 90 ? 20.544 -5.160 -27.327 1.00 54.88 90 ALA A CA 1
ATOM 716 C C . ALA A 1 90 ? 20.407 -5.644 -28.783 1.00 54.88 90 ALA A C 1
ATOM 718 O O . ALA A 1 90 ? 21.026 -6.638 -29.142 1.00 54.88 90 ALA A O 1
ATOM 719 N N . THR A 1 91 ? 19.584 -4.974 -29.600 1.00 47.97 91 THR A N 1
ATOM 720 C CA . THR A 1 91 ? 19.333 -5.328 -31.012 1.00 47.97 91 THR A CA 1
ATOM 721 C C . THR A 1 91 ? 20.095 -4.451 -32.019 1.00 47.97 91 THR A C 1
ATOM 723 O O . THR A 1 91 ? 19.936 -4.648 -33.219 1.00 47.97 91 THR A O 1
ATOM 726 N N . ILE A 1 92 ? 20.901 -3.492 -31.550 1.00 42.16 92 ILE A N 1
ATOM 727 C CA . ILE A 1 92 ? 21.847 -2.684 -32.346 1.00 42.16 92 ILE A CA 1
ATOM 728 C C . ILE A 1 92 ? 23.251 -3.037 -31.869 1.00 42.16 92 ILE A C 1
ATOM 730 O O . ILE A 1 92 ? 24.134 -3.225 -32.730 1.00 42.16 92 ILE A O 1
#

Sequence (92 aa):
MKKLNLKSKIIIWVFLLLLALSLLIVCSIIISNSQYIIKLNNYVKLEPTIFVKAKAEIALSIGLIFFSLIIIGMGSYIVYAGIKSWNYRATI

Secondary structure (DSSP, 8-state):
-----HHHHHHHHHHHHHHHHHHHHHHHHHHHHHHHHHHHTTTS---HHHHHHHHHHHHHHHHHHHHHHHHHHHHHHHHHHHHHHHHHHH--

Organism: Metamycoplasma salivarium (NCBI:txid2124)

pLDDT: mean 87.22, std 13.4, range [42.16, 96.62]